Protein AF-A0A3E0DWH1-F1 (afdb_monomer)

Mean predicted aligned error: 3.28 Å

Organism: NCBI:txid238540

Sequence (90 aa):
MSLHNAGLDWIELPYNPPNDPTLISAKGLYLNYLQMKQAVIVPTFKSKYDEQAVKVLEKVFKGQTIATVDSNELADEGGILNCITWNITV

Radius of gyration: 13.96 Å; Cα contacts (8 Å, |Δi|>4): 129; chains: 1; bounding box: 36×36×39 Å

InterPro domains:
  IPR007466 Peptidyl-arginine deiminase, Porphyromonas-type [PF04371] (8-87)
  IPR007466 Peptidyl-arginine deiminase, Porphyromonas-type [PTHR31377] (26-88)

Structure (mmCIF, N/CA/C/O backbone):
data_AF-A0A3E0DWH1-F1
#
_entry.id   AF-A0A3E0DWH1-F1
#
loop_
_atom_site.group_PDB
_atom_site.id
_atom_site.type_symbol
_atom_site.label_atom_id
_atom_site.label_alt_id
_atom_site.label_comp_id
_atom_site.label_asym_id
_atom_site.label_entity_id
_atom_site.label_seq_id
_atom_site.pdbx_PDB_ins_code
_atom_site.Cartn_x
_atom_site.Cartn_y
_atom_site.Cartn_z
_atom_site.occupancy
_atom_site.B_iso_or_equiv
_atom_site.auth_seq_id
_atom_site.auth_comp_id
_atom_site.auth_asym_id
_atom_site.auth_atom_id
_atom_site.pdbx_PDB_model_num
ATOM 1 N N . MET A 1 1 ? 1.253 -21.829 -4.703 1.00 63.44 1 MET A N 1
ATOM 2 C CA . MET A 1 1 ? 1.192 -23.158 -4.047 1.00 63.44 1 MET A CA 1
ATOM 3 C C . MET A 1 1 ? 1.263 -23.080 -2.524 1.00 63.44 1 MET A C 1
ATOM 5 O O . MET A 1 1 ? 0.506 -23.798 -1.895 1.00 63.44 1 MET A O 1
ATOM 9 N N . SER A 1 2 ? 2.089 -22.224 -1.907 1.00 90.38 2 SER A N 1
ATOM 10 C CA . SER A 1 2 ? 2.213 -22.159 -0.435 1.00 90.38 2 SER A CA 1
ATOM 11 C C . SER A 1 2 ? 0.905 -21.831 0.304 1.00 90.38 2 SER A C 1
ATOM 13 O O . SER A 1 2 ? 0.548 -22.567 1.215 1.00 90.38 2 SER A O 1
ATOM 15 N N . LEU A 1 3 ? 0.167 -20.790 -0.107 1.00 93.56 3 LEU A N 1
ATOM 16 C CA . LEU A 1 3 ? -1.105 -20.404 0.537 1.00 93.56 3 LEU A CA 1
ATOM 17 C C . LEU A 1 3 ? -2.183 -21.491 0.406 1.00 93.56 3 LEU A C 1
ATOM 19 O O . LEU A 1 3 ? -2.805 -21.871 1.392 1.00 93.56 3 LEU A O 1
ATOM 23 N N . HIS A 1 4 ? -2.324 -22.062 -0.793 1.00 92.00 4 HIS A N 1
ATOM 24 C CA . HIS A 1 4 ? -3.240 -23.174 -1.051 1.00 92.00 4 HIS A CA 1
ATOM 25 C C . HIS A 1 4 ? -2.923 -24.408 -0.193 1.00 92.00 4 HIS A C 1
ATOM 27 O O . HIS A 1 4 ? -3.817 -24.970 0.430 1.00 92.00 4 HIS A O 1
ATOM 33 N N . ASN A 1 5 ? -1.648 -24.800 -0.107 1.00 96.12 5 ASN A N 1
ATOM 34 C CA . ASN A 1 5 ? -1.228 -25.948 0.701 1.00 96.12 5 ASN A CA 1
ATOM 35 C C . ASN A 1 5 ? -1.442 -25.716 2.205 1.00 96.12 5 ASN A C 1
ATOM 37 O O . ASN A 1 5 ? -1.576 -26.678 2.954 1.00 96.12 5 ASN A O 1
ATOM 41 N N . ALA A 1 6 ? -1.480 -24.454 2.642 1.00 96.12 6 ALA A N 1
ATOM 42 C CA . ALA A 1 6 ? -1.824 -24.074 4.008 1.00 96.12 6 ALA A CA 1
ATOM 43 C C . ALA A 1 6 ? -3.345 -24.037 4.268 1.00 96.12 6 ALA A C 1
ATOM 45 O O . ALA A 1 6 ? -3.753 -23.750 5.390 1.00 96.12 6 ALA A O 1
ATOM 46 N N . GLY A 1 7 ? -4.184 -24.311 3.259 1.00 96.69 7 GLY A N 1
ATOM 47 C CA . GLY A 1 7 ? -5.643 -24.250 3.375 1.00 96.69 7 GLY A CA 1
ATOM 48 C C . GLY A 1 7 ? -6.190 -22.829 3.532 1.00 96.69 7 GLY A C 1
ATOM 49 O O . GLY A 1 7 ? -7.273 -22.659 4.084 1.00 96.69 7 GLY A O 1
ATOM 50 N N . LEU A 1 8 ? -5.437 -21.815 3.092 1.00 95.88 8 LEU A N 1
ATOM 51 C CA . LEU A 1 8 ? -5.844 -20.414 3.160 1.00 95.88 8 LEU A CA 1
ATOM 52 C C . LEU A 1 8 ? -6.406 -19.951 1.819 1.00 95.88 8 LEU A C 1
ATOM 54 O O . LEU A 1 8 ? -5.794 -20.183 0.773 1.00 95.88 8 LEU A O 1
ATOM 58 N N . ASP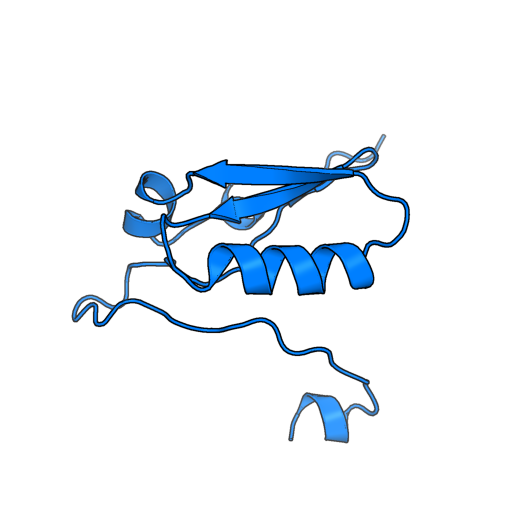 A 1 9 ? -7.521 -19.227 1.874 1.00 94.19 9 ASP A N 1
ATOM 59 C CA . ASP A 1 9 ? -8.006 -18.433 0.750 1.00 94.19 9 ASP A CA 1
ATOM 60 C C . ASP A 1 9 ? -7.137 -17.185 0.571 1.00 94.19 9 ASP A 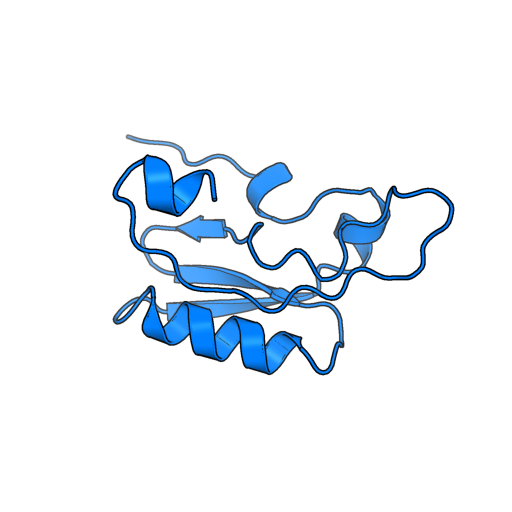C 1
ATOM 62 O O . ASP A 1 9 ? -6.554 -16.657 1.524 1.00 94.19 9 ASP A O 1
ATOM 66 N N . TRP A 1 10 ? -7.053 -16.690 -0.661 1.00 93.62 10 TRP A N 1
ATOM 67 C CA . TRP A 1 10 ? -6.302 -15.481 -0.971 1.00 93.62 10 TRP A CA 1
ATOM 68 C C . TRP A 1 10 ? -7.072 -14.566 -1.911 1.00 93.62 10 TRP A C 1
ATOM 70 O O . TRP A 1 10 ? -7.904 -14.993 -2.711 1.00 93.62 10 TRP A O 1
ATOM 80 N N . ILE A 1 11 ? -6.752 -13.281 -1.811 1.00 94.56 11 ILE A N 1
ATOM 81 C CA . ILE A 1 11 ? -7.201 -12.243 -2.729 1.00 94.56 11 ILE A CA 1
ATOM 82 C C . ILE A 1 11 ? -5.946 -11.626 -3.325 1.00 94.56 11 ILE A C 1
ATOM 84 O O . ILE A 1 11 ? -5.004 -11.293 -2.606 1.00 94.56 11 ILE A O 1
ATOM 88 N N . GLU A 1 12 ? -5.928 -11.490 -4.644 1.00 94.81 12 GLU A N 1
ATOM 89 C CA . GLU A 1 12 ? -4.802 -10.886 -5.342 1.00 94.81 12 GLU A CA 1
ATOM 90 C C . GLU A 1 12 ? -4.927 -9.362 -5.341 1.00 94.81 12 GLU A C 1
ATOM 92 O O . GLU A 1 12 ? -5.969 -8.797 -5.684 1.00 94.81 12 GLU A O 1
ATOM 97 N N . LEU A 1 13 ? -3.835 -8.698 -4.972 1.00 95.56 13 LEU A N 1
ATOM 98 C CA . LEU A 1 13 ? -3.632 -7.280 -5.240 1.00 95.56 13 LEU A CA 1
ATOM 99 C C . LEU A 1 13 ? -2.863 -7.128 -6.554 1.00 95.56 13 LEU A C 1
ATOM 101 O O . LEU A 1 13 ? -2.029 -7.982 -6.870 1.00 95.56 13 LEU A O 1
ATOM 105 N N . PRO A 1 14 ? -3.100 -6.047 -7.319 1.00 95.06 14 PRO A N 1
ATOM 106 C CA . PRO A 1 14 ? -2.272 -5.764 -8.478 1.00 95.06 14 PRO A CA 1
ATOM 107 C C . PRO A 1 14 ? -0.813 -5.621 -8.044 1.00 95.06 14 PRO A C 1
ATOM 109 O O . PRO A 1 14 ? -0.509 -5.020 -7.015 1.00 95.06 14 PRO A O 1
ATOM 112 N N . TYR A 1 15 ? 0.088 -6.166 -8.850 1.00 90.12 15 TYR A N 1
ATOM 113 C CA . TYR A 1 15 ? 1.522 -6.120 -8.612 1.00 90.12 15 TYR A CA 1
ATOM 114 C C . TYR A 1 15 ? 2.205 -5.627 -9.881 1.00 90.12 15 TYR A C 1
ATOM 116 O O . TYR A 1 15 ? 2.161 -6.286 -10.919 1.00 90.12 15 TYR A O 1
ATOM 124 N N . ASN A 1 16 ? 2.785 -4.431 -9.810 1.00 86.00 16 ASN A N 1
ATOM 125 C CA . ASN A 1 16 ? 3.482 -3.811 -10.933 1.00 86.00 16 ASN A CA 1
ATOM 126 C C . ASN A 1 16 ? 4.660 -2.977 -10.410 1.00 86.00 16 ASN A C 1
ATOM 128 O O . ASN A 1 16 ? 4.568 -1.743 -10.384 1.00 86.00 16 ASN A O 1
ATOM 132 N N . PRO A 1 17 ? 5.737 -3.635 -9.956 1.00 86.19 17 PRO A N 1
ATOM 133 C CA . PRO A 1 17 ? 6.953 -2.935 -9.587 1.00 86.19 17 PRO A CA 1
ATOM 134 C C . PRO A 1 17 ? 7.567 -2.246 -10.814 1.00 86.19 17 PRO A C 1
ATOM 136 O O . PRO A 1 17 ? 7.361 -2.692 -11.951 1.00 86.19 17 PRO A O 1
ATOM 139 N N . PRO A 1 18 ? 8.308 -1.148 -10.616 1.00 86.56 18 PRO A N 1
ATOM 140 C CA . PRO A 1 18 ? 9.073 -0.537 -11.688 1.00 86.56 18 PRO A CA 1
ATOM 141 C C . PRO A 1 18 ? 10.171 -1.496 -12.159 1.00 86.56 18 PRO A C 1
ATOM 143 O O . PRO A 1 18 ? 10.653 -2.342 -11.407 1.00 86.56 18 PRO A O 1
ATOM 146 N N . ASN A 1 19 ? 10.599 -1.334 -13.410 1.00 88.56 19 ASN A N 1
ATOM 147 C CA . ASN A 1 19 ? 11.816 -1.980 -13.889 1.00 88.56 19 ASN A CA 1
ATOM 148 C C . ASN A 1 19 ? 13.030 -1.212 -13.343 1.00 88.56 19 ASN A C 1
ATOM 150 O O . ASN A 1 19 ? 13.585 -0.351 -14.024 1.00 88.56 19 ASN A O 1
ATOM 154 N N . ASP A 1 20 ? 13.358 -1.473 -12.082 1.00 86.31 20 ASP A N 1
ATOM 155 C CA . ASP A 1 20 ? 14.450 -0.852 -11.337 1.00 86.31 20 ASP A CA 1
ATOM 156 C C . ASP A 1 20 ? 15.628 -1.839 -11.207 1.00 86.31 20 ASP A C 1
ATOM 158 O O . ASP A 1 20 ? 15.509 -2.833 -10.487 1.00 86.31 20 ASP A O 1
ATOM 162 N N . PRO A 1 21 ? 16.778 -1.587 -11.863 1.00 88.12 21 PRO A N 1
ATOM 163 C CA . PRO A 1 21 ? 17.955 -2.453 -11.772 1.00 88.12 21 PRO A CA 1
ATOM 164 C C . PRO A 1 21 ? 18.543 -2.567 -10.362 1.00 88.12 21 PRO A C 1
ATOM 166 O O . PRO A 1 21 ? 19.261 -3.525 -10.084 1.00 88.12 21 PRO A O 1
ATOM 169 N N . THR A 1 22 ? 18.283 -1.590 -9.489 1.00 90.69 22 THR A N 1
ATOM 170 C CA . THR A 1 22 ? 18.784 -1.598 -8.108 1.00 90.69 22 THR A CA 1
ATOM 171 C C . THR A 1 22 ? 17.953 -2.499 -7.198 1.00 90.69 22 THR A C 1
ATOM 173 O O . THR A 1 22 ? 18.444 -2.911 -6.149 1.00 90.69 22 THR A O 1
ATOM 176 N N . LEU A 1 23 ? 16.727 -2.842 -7.620 1.00 87.94 23 LEU A N 1
ATOM 177 C CA . LEU A 1 23 ? 15.736 -3.594 -6.846 1.00 87.94 23 LEU A CA 1
ATOM 178 C C . LEU A 1 23 ? 15.406 -2.952 -5.488 1.00 87.94 23 LEU A C 1
ATOM 180 O O . LEU A 1 23 ? 14.955 -3.645 -4.576 1.00 87.94 23 LEU A O 1
ATOM 184 N N . ILE A 1 24 ? 15.636 -1.643 -5.349 1.00 93.06 24 ILE A N 1
ATOM 185 C CA . ILE A 1 24 ? 15.346 -0.905 -4.120 1.00 93.06 24 ILE A CA 1
ATOM 186 C C . ILE A 1 24 ? 13.879 -0.495 -4.113 1.00 93.06 24 ILE A C 1
ATOM 188 O O . ILE A 1 24 ? 13.221 -0.630 -3.088 1.00 93.06 24 ILE A O 1
ATOM 192 N N . SER A 1 25 ? 13.344 -0.027 -5.244 1.00 95.31 25 SER A N 1
ATOM 193 C CA . SER A 1 25 ? 12.038 0.626 -5.253 1.00 95.31 25 SER A CA 1
ATOM 194 C C . SER A 1 25 ? 10.890 -0.291 -4.812 1.00 95.31 25 SER A C 1
ATOM 196 O O . SER A 1 25 ? 10.646 -1.355 -5.382 1.00 95.31 25 SER A O 1
ATOM 198 N N . ALA A 1 26 ? 10.100 0.190 -3.852 1.00 96.00 26 ALA A N 1
ATO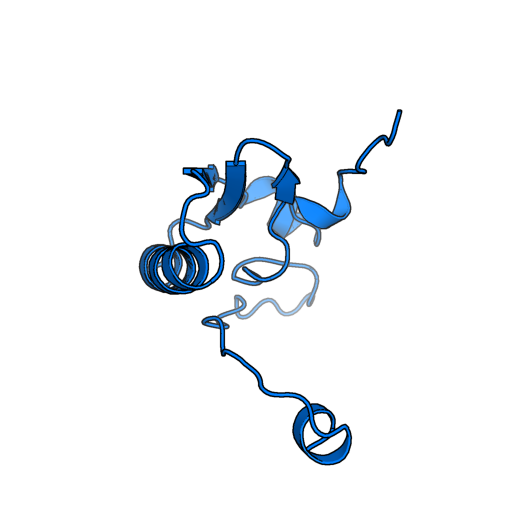M 199 C CA . ALA A 1 26 ? 8.883 -0.456 -3.369 1.00 96.00 26 ALA A CA 1
ATOM 200 C C . ALA A 1 26 ? 7.617 -0.014 -4.132 1.00 96.00 26 ALA A C 1
ATOM 202 O O . ALA A 1 26 ? 6.496 -0.324 -3.721 1.00 96.00 26 ALA A O 1
ATOM 203 N N . LYS A 1 27 ? 7.741 0.728 -5.241 1.00 96.56 27 LYS A N 1
ATOM 204 C CA . LYS A 1 27 ? 6.572 1.222 -5.989 1.00 96.56 27 LYS A CA 1
ATOM 205 C C . LYS A 1 27 ? 5.708 0.056 -6.475 1.00 96.56 27 LYS A C 1
ATOM 207 O O . LYS A 1 27 ? 6.209 -0.968 -6.924 1.00 96.56 27 LYS A O 1
ATOM 212 N N . GLY A 1 28 ? 4.388 0.209 -6.386 1.00 95.19 28 GLY A N 1
ATOM 213 C CA . GLY A 1 28 ? 3.433 -0.829 -6.788 1.00 95.19 28 GLY A CA 1
ATOM 214 C C . GLY A 1 28 ? 3.257 -1.980 -5.786 1.00 95.19 28 GLY A C 1
ATOM 215 O O . GLY A 1 28 ? 2.504 -2.909 -6.077 1.00 95.19 28 GLY A O 1
ATOM 216 N N . LEU A 1 29 ? 3.893 -1.929 -4.607 1.00 96.31 29 LEU A N 1
ATOM 217 C CA . LEU A 1 29 ? 3.696 -2.894 -3.517 1.00 96.31 29 LEU A CA 1
ATOM 218 C C . LEU A 1 29 ? 2.512 -2.499 -2.613 1.00 96.31 29 LEU A C 1
ATOM 220 O O . LEU A 1 29 ? 2.682 -2.155 -1.443 1.00 96.31 29 LEU A O 1
ATOM 224 N N . TYR A 1 30 ? 1.285 -2.571 -3.136 1.00 97.44 30 TYR A N 1
ATOM 225 C CA . TYR A 1 30 ? 0.079 -2.105 -2.424 1.00 97.44 30 TYR A CA 1
ATOM 226 C C . TYR A 1 30 ? -0.270 -2.879 -1.145 1.00 97.44 30 TYR A C 1
ATOM 228 O O . TYR A 1 30 ? -1.059 -2.388 -0.343 1.00 97.44 30 TYR A O 1
ATOM 236 N N . LEU A 1 31 ? 0.319 -4.062 -0.922 1.00 96.69 31 LEU A N 1
ATOM 237 C CA . LEU A 1 31 ? 0.168 -4.808 0.335 1.00 96.69 31 LEU A CA 1
ATOM 238 C C . LEU A 1 31 ? 0.740 -4.037 1.540 1.00 96.69 31 LEU A C 1
ATOM 240 O O . LEU A 1 31 ? 0.356 -4.297 2.673 1.00 96.69 31 LEU A O 1
ATOM 244 N N . ASN A 1 32 ? 1.628 -3.066 1.310 1.00 97.06 32 ASN A N 1
ATOM 245 C CA . ASN A 1 32 ? 2.256 -2.255 2.353 1.00 97.06 32 ASN A CA 1
ATOM 246 C C . ASN A 1 32 ? 1.370 -1.071 2.812 1.00 97.06 32 ASN A C 1
ATOM 248 O O . ASN A 1 32 ? 1.857 0.039 3.035 1.00 97.06 32 ASN A O 1
ATOM 252 N N . TYR A 1 33 ? 0.056 -1.296 2.907 1.00 97.88 33 TYR A N 1
ATOM 253 C CA . TYR A 1 33 ? -0.917 -0.332 3.427 1.00 97.88 33 TYR A CA 1
ATOM 254 C C . TYR A 1 33 ? -0.810 -0.184 4.950 1.00 97.88 33 TYR A C 1
ATOM 256 O O . TYR A 1 33 ? -0.359 -1.091 5.644 1.00 97.88 33 TYR A O 1
ATOM 264 N N . LEU A 1 34 ? -1.294 0.936 5.487 1.00 97.75 34 LEU A N 1
ATOM 265 C CA . LEU A 1 34 ? -1.460 1.128 6.928 1.00 97.75 34 LEU A CA 1
ATOM 266 C C . LEU A 1 34 ? -2.932 0.955 7.304 1.00 97.75 34 LEU A C 1
ATOM 268 O O . LEU A 1 34 ? -3.781 1.739 6.885 1.00 97.75 34 LEU A O 1
ATOM 272 N N . GLN A 1 35 ? -3.237 -0.039 8.134 1.00 96.50 35 GLN A N 1
ATOM 273 C CA . GLN A 1 35 ? -4.564 -0.195 8.724 1.00 96.50 35 GLN A CA 1
ATOM 274 C C . GLN A 1 35 ? -4.612 0.427 10.124 1.00 96.50 35 GLN A C 1
ATOM 276 O O . GLN A 1 35 ? -3.883 0.022 11.028 1.00 96.50 35 GLN A O 1
ATOM 281 N N . MET A 1 36 ? -5.529 1.375 10.305 1.00 93.31 36 MET A N 1
ATOM 282 C CA . MET A 1 36 ? -5.870 2.010 11.576 1.00 93.31 36 MET A CA 1
ATOM 283 C C . MET A 1 36 ? -7.306 1.650 11.976 1.00 93.31 36 MET A C 1
ATOM 285 O O . MET A 1 36 ? -8.082 1.116 11.184 1.00 93.31 36 MET A O 1
ATOM 289 N N . LYS A 1 37 ? -7.704 1.997 13.207 1.00 91.38 37 LYS A N 1
ATOM 290 C CA . LYS A 1 37 ? -9.065 1.733 13.703 1.00 91.38 37 LYS A CA 1
ATOM 291 C C . LYS A 1 37 ? -10.149 2.353 12.810 1.00 91.38 37 LYS A C 1
ATOM 293 O O . LYS A 1 37 ? -11.150 1.703 12.528 1.00 91.38 37 LYS A O 1
ATOM 298 N N . GLN A 1 38 ? -9.954 3.603 12.387 1.00 90.12 38 GLN A N 1
ATOM 299 C CA . GLN A 1 38 ? -10.943 4.361 11.612 1.00 90.12 38 GLN A CA 1
ATOM 300 C C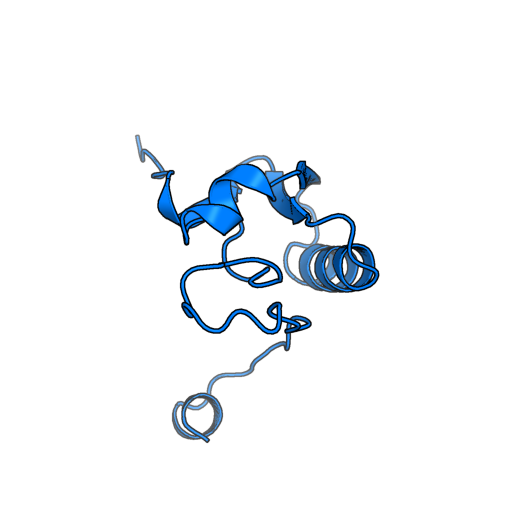 . GLN A 1 38 ? -10.775 4.280 10.088 1.00 90.12 38 GLN A C 1
ATOM 302 O O . GLN A 1 38 ? -11.709 4.623 9.365 1.00 90.12 38 GLN A O 1
ATOM 307 N N . ALA A 1 39 ? -9.602 3.886 9.591 1.00 96.44 39 ALA A N 1
ATOM 308 C CA . ALA A 1 39 ? -9.299 3.960 8.166 1.00 96.44 39 ALA A CA 1
ATOM 309 C C . ALA A 1 39 ? -8.180 3.002 7.753 1.00 96.44 39 ALA A C 1
ATOM 311 O O . ALA A 1 39 ? -7.314 2.661 8.557 1.00 96.44 39 ALA A O 1
ATOM 312 N N . VAL A 1 40 ? -8.168 2.643 6.473 1.00 98.31 40 VAL A N 1
ATOM 313 C CA . VAL A 1 40 ? -7.033 2.014 5.796 1.00 98.31 40 VAL A CA 1
ATOM 314 C C . VAL A 1 40 ? -6.425 3.048 4.861 1.00 98.31 40 VAL A C 1
ATOM 316 O O . VAL A 1 40 ? -7.113 3.596 4.001 1.00 98.31 40 VAL A O 1
ATOM 319 N N . ILE A 1 41 ? -5.138 3.318 5.041 1.00 98.50 41 ILE A N 1
ATOM 320 C CA . ILE A 1 41 ? -4.366 4.231 4.207 1.00 98.50 41 ILE A CA 1
ATOM 321 C C . ILE A 1 41 ? -3.593 3.397 3.188 1.00 98.50 41 ILE A C 1
ATOM 323 O O . ILE A 1 41 ? -2.722 2.603 3.543 1.00 98.50 41 ILE A O 1
ATOM 327 N N . VAL A 1 42 ? -3.938 3.573 1.919 1.00 98.44 42 VAL A N 1
ATOM 328 C CA . VAL A 1 42 ? -3.382 2.844 0.781 1.00 98.44 42 VAL A CA 1
ATOM 329 C C . VAL A 1 42 ? -2.314 3.706 0.110 1.00 98.44 42 VAL A C 1
ATOM 331 O O . VAL A 1 42 ? -2.580 4.872 -0.201 1.00 98.44 42 VAL A O 1
ATOM 334 N N . PRO A 1 43 ? -1.108 3.174 -0.139 1.00 98.19 43 PRO A N 1
ATOM 335 C CA . PRO A 1 43 ? -0.109 3.914 -0.888 1.00 98.19 43 PRO A CA 1
ATOM 336 C C . PRO A 1 43 ? -0.486 3.991 -2.366 1.00 98.19 43 PRO A C 1
ATOM 338 O O . PRO A 1 43 ? -1.018 3.040 -2.935 1.00 98.19 43 PRO A O 1
ATOM 341 N N . THR A 1 44 ? -0.186 5.123 -2.991 1.00 98.19 44 THR A N 1
ATOM 342 C CA . THR A 1 44 ? -0.414 5.364 -4.422 1.00 98.19 44 THR A CA 1
ATOM 343 C C . THR A 1 44 ? 0.848 5.894 -5.080 1.00 98.19 44 THR A C 1
ATOM 345 O O . THR A 1 44 ? 1.697 6.494 -4.416 1.00 98.19 44 THR A O 1
ATOM 348 N N . PHE A 1 45 ? 0.982 5.643 -6.383 1.00 97.00 45 PHE A N 1
ATOM 349 C CA . PHE A 1 45 ? 2.235 5.845 -7.112 1.00 97.00 45 PHE A CA 1
ATOM 350 C C . PHE A 1 45 ? 2.056 6.597 -8.438 1.00 97.00 45 PHE A C 1
ATOM 352 O O . PHE A 1 45 ? 2.949 6.567 -9.281 1.00 97.00 45 PHE A O 1
ATOM 359 N N . LYS A 1 46 ? 0.915 7.273 -8.644 1.00 95.56 46 LYS A N 1
ATOM 360 C CA . LYS A 1 46 ? 0.526 7.882 -9.937 1.00 95.56 46 LYS A CA 1
ATOM 361 C C . LYS A 1 46 ? 0.509 6.836 -11.055 1.00 95.56 46 LYS A C 1
ATOM 363 O O . LYS A 1 46 ? 0.911 7.082 -12.191 1.00 95.56 46 LYS A O 1
ATOM 368 N N . SER A 1 47 ? 0.053 5.643 -10.699 1.00 94.38 47 SER A N 1
ATOM 369 C CA . SER A 1 47 ? 0.039 4.459 -11.540 1.00 94.38 47 SER A CA 1
ATOM 370 C C . SER A 1 47 ? -1.389 4.105 -11.923 1.00 94.38 47 SER A C 1
ATOM 372 O O . SER A 1 47 ? -2.311 4.214 -11.118 1.00 94.38 47 SER A O 1
ATOM 374 N N . LYS A 1 48 ? -1.587 3.570 -13.133 1.00 94.06 48 LYS A N 1
ATOM 375 C CA . LYS A 1 48 ? -2.904 3.064 -13.565 1.00 94.06 48 LYS A CA 1
ATOM 376 C C . LYS A 1 48 ? -3.447 1.931 -12.677 1.00 94.06 48 LYS A C 1
ATOM 378 O O . LYS A 1 48 ? -4.627 1.613 -12.753 1.00 94.06 48 LYS A O 1
ATOM 383 N N . TYR A 1 49 ? -2.587 1.304 -11.871 1.00 96.50 49 TYR A N 1
ATOM 384 C CA . TYR A 1 49 ? -2.959 0.223 -10.957 1.00 96.50 49 TYR A CA 1
ATOM 385 C C . TYR A 1 49 ? -3.422 0.720 -9.580 1.00 96.50 49 TYR A C 1
ATOM 387 O O . TYR A 1 49 ? -3.989 -0.078 -8.835 1.00 96.50 49 TYR A O 1
ATOM 395 N N . ASP A 1 50 ? -3.234 2.007 -9.258 1.00 97.56 50 ASP A N 1
ATOM 396 C CA . ASP A 1 50 ? -3.633 2.588 -7.967 1.00 97.56 50 ASP A CA 1
ATOM 397 C C . ASP A 1 50 ? -5.140 2.375 -7.734 1.00 97.56 50 ASP A C 1
ATOM 399 O O . ASP A 1 50 ? -5.563 1.843 -6.708 1.00 97.56 50 ASP A O 1
ATOM 403 N N . GLU A 1 51 ? -5.962 2.695 -8.738 1.00 97.44 51 GLU A N 1
ATOM 404 C CA . GLU A 1 51 ? -7.420 2.545 -8.662 1.00 97.44 51 GLU A CA 1
ATOM 405 C C . GLU A 1 51 ? -7.847 1.076 -8.504 1.00 97.44 51 GLU A C 1
ATOM 407 O O . GLU A 1 51 ? -8.794 0.765 -7.778 1.00 97.44 51 GLU A O 1
ATOM 412 N N . GLN A 1 52 ? -7.140 0.149 -9.157 1.00 97.75 52 GLN A N 1
ATOM 413 C CA . GLN A 1 52 ? -7.414 -1.280 -9.021 1.00 97.75 52 GLN A CA 1
ATOM 414 C C . GLN A 1 52 ? -7.102 -1.767 -7.602 1.00 97.75 52 GLN A C 1
ATOM 416 O O . GLN A 1 52 ? -7.899 -2.516 -7.035 1.00 97.75 52 GLN A O 1
ATOM 421 N N . ALA A 1 53 ? -5.980 -1.334 -7.023 1.00 97.75 53 ALA A N 1
ATOM 422 C CA . ALA A 1 53 ? -5.601 -1.686 -5.659 1.00 97.75 53 ALA A CA 1
ATOM 423 C C . ALA A 1 53 ? -6.628 -1.165 -4.649 1.00 97.75 53 ALA A C 1
ATOM 425 O O . ALA A 1 53 ? -7.108 -1.930 -3.812 1.00 97.75 53 ALA A O 1
ATOM 426 N N . VAL A 1 54 ? -7.035 0.101 -4.786 1.00 98.19 54 VAL A N 1
ATOM 427 C CA . VAL A 1 54 ? -8.071 0.720 -3.947 1.00 98.19 54 VAL A CA 1
ATOM 428 C C . VAL A 1 54 ? -9.375 -0.074 -4.018 1.00 98.19 54 VAL A C 1
ATOM 430 O O . VAL A 1 54 ? -9.885 -0.482 -2.980 1.00 98.19 54 VAL A O 1
ATOM 433 N N . LYS A 1 55 ? -9.865 -0.411 -5.218 1.00 98.00 55 LYS A N 1
ATOM 434 C CA . LYS A 1 55 ? -11.105 -1.193 -5.394 1.00 98.00 55 LYS A CA 1
ATOM 435 C C . LYS A 1 55 ? -11.056 -2.582 -4.758 1.00 98.00 55 LYS A C 1
ATOM 437 O O . LYS A 1 55 ? -12.087 -3.098 -4.323 1.00 98.00 55 LYS A O 1
ATOM 442 N N . VAL A 1 56 ? -9.892 -3.233 -4.751 1.00 98.12 56 VAL A N 1
ATOM 443 C CA . VAL A 1 56 ? -9.719 -4.515 -4.053 1.00 98.12 56 VAL A CA 1
ATOM 444 C C . VAL A 1 56 ? -9.782 -4.290 -2.543 1.00 98.12 56 VAL A C 1
ATOM 446 O O . VAL A 1 56 ? -10.546 -4.971 -1.861 1.00 98.12 56 VAL A O 1
ATOM 449 N N . LEU A 1 57 ? -9.050 -3.304 -2.024 1.00 97.88 57 LEU A N 1
ATOM 450 C CA . LEU A 1 57 ? -8.973 -3.027 -0.588 1.00 97.88 57 LEU A CA 1
ATOM 451 C C . LEU A 1 57 ? -10.296 -2.502 -0.009 1.00 97.88 57 LEU A C 1
ATOM 453 O O . LEU A 1 57 ? -10.650 -2.879 1.102 1.00 97.88 57 LEU A O 1
ATOM 457 N N . GLU A 1 58 ? -11.088 -1.745 -0.770 1.00 97.81 58 GLU A N 1
ATOM 458 C CA . GLU A 1 58 ? -12.461 -1.356 -0.406 1.00 97.81 58 GLU A CA 1
ATOM 459 C C . GLU A 1 58 ? -13.374 -2.569 -0.182 1.00 97.81 58 GLU A C 1
ATOM 461 O O . GLU A 1 58 ? -14.214 -2.574 0.721 1.00 97.81 58 GLU A O 1
ATOM 466 N N . LYS A 1 59 ? -13.217 -3.621 -0.997 1.00 97.25 59 LYS A N 1
ATOM 467 C CA . LYS A 1 59 ? -13.983 -4.866 -0.844 1.00 97.25 59 LYS A CA 1
ATOM 468 C C . LYS A 1 59 ? -13.506 -5.676 0.357 1.00 97.25 59 LYS A C 1
ATOM 470 O O . LYS A 1 59 ? -14.341 -6.240 1.060 1.00 97.25 59 LYS A O 1
ATOM 475 N N . VAL A 1 60 ? -12.190 -5.735 0.575 1.00 96.88 60 VAL A N 1
ATOM 476 C CA . VAL A 1 60 ? -11.569 -6.454 1.701 1.00 96.88 60 VAL A CA 1
ATOM 477 C C . VAL A 1 60 ? -11.950 -5.805 3.032 1.00 96.88 60 VAL A C 1
ATOM 479 O O . VAL A 1 60 ? -12.424 -6.483 3.938 1.00 96.88 60 VAL A O 1
ATOM 482 N N . PHE A 1 61 ? -11.813 -4.485 3.137 1.00 96.62 61 PHE A N 1
ATOM 483 C CA . PHE A 1 61 ? -12.063 -3.718 4.357 1.00 96.62 61 PHE A CA 1
ATOM 484 C C . PHE A 1 61 ? -13.442 -3.064 4.351 1.00 96.62 61 PHE A C 1
ATOM 486 O O . PHE A 1 61 ? -13.607 -1.885 4.672 1.00 96.62 61 PHE A O 1
ATOM 493 N N . LYS A 1 62 ? -14.460 -3.843 3.975 1.00 94.88 62 LYS A N 1
ATOM 494 C CA . LYS A 1 62 ? -15.833 -3.355 3.860 1.00 94.88 62 LYS A CA 1
ATOM 495 C C . LYS A 1 62 ? -16.295 -2.718 5.176 1.00 94.88 62 LYS A C 1
ATOM 497 O O . LYS A 1 62 ? -16.328 -3.370 6.215 1.00 94.88 62 LYS A O 1
ATOM 502 N N . GLY A 1 63 ? -16.690 -1.447 5.111 1.00 94.25 63 GLY A N 1
ATOM 503 C CA . GLY A 1 63 ? -17.135 -0.672 6.274 1.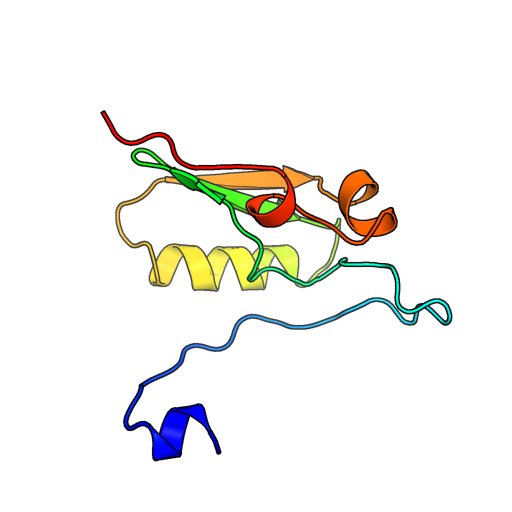00 94.25 63 GLY A CA 1
ATOM 504 C C . GLY A 1 63 ? -16.039 0.145 6.968 1.00 94.25 63 GLY A C 1
ATOM 505 O O . GLY A 1 63 ? -16.360 0.890 7.889 1.00 94.25 63 GLY A O 1
ATOM 506 N N . GLN A 1 64 ? -14.780 0.059 6.525 1.00 96.81 64 GLN A N 1
ATOM 507 C CA . GLN A 1 64 ? -13.729 1.009 6.899 1.00 96.81 64 GLN A CA 1
ATOM 508 C C . GLN A 1 64 ? -13.573 2.089 5.823 1.00 96.81 64 GLN A C 1
ATOM 510 O O . GLN A 1 64 ? -13.800 1.844 4.638 1.00 96.81 64 GLN A O 1
ATOM 515 N N . THR A 1 65 ? -13.163 3.289 6.232 1.00 97.88 65 THR A N 1
ATOM 516 C CA . THR A 1 65 ? -12.807 4.357 5.291 1.00 97.88 65 THR A CA 1
ATOM 517 C C . THR A 1 65 ? -11.502 4.000 4.587 1.00 97.88 65 THR A C 1
ATOM 519 O O . THR A 1 65 ? -10.501 3.740 5.253 1.00 97.88 65 THR A O 1
ATOM 522 N N . ILE A 1 66 ? -11.489 4.032 3.255 1.00 98.38 66 ILE A N 1
ATOM 523 C CA . ILE A 1 66 ? -10.255 3.934 2.472 1.00 98.38 66 ILE A CA 1
ATOM 524 C C . ILE A 1 66 ? -9.760 5.345 2.156 1.00 98.38 66 ILE A C 1
ATOM 526 O O . ILE A 1 66 ? -10.498 6.165 1.614 1.00 98.38 66 ILE A O 1
ATOM 530 N N . ALA A 1 67 ? -8.510 5.627 2.506 1.00 98.25 67 ALA A N 1
ATOM 531 C CA . ALA A 1 67 ? -7.805 6.849 2.143 1.00 98.25 67 ALA A CA 1
ATOM 532 C C . ALA A 1 67 ? -6.549 6.496 1.343 1.00 98.25 67 ALA A C 1
ATOM 534 O O . ALA A 1 67 ? -5.990 5.414 1.503 1.00 98.25 67 ALA A O 1
ATOM 535 N N . THR A 1 68 ? -6.085 7.412 0.499 1.00 98.44 68 THR A N 1
ATOM 536 C CA . THR A 1 68 ? -4.878 7.222 -0.315 1.00 98.44 68 THR A CA 1
ATOM 537 C C . THR A 1 68 ? -3.822 8.261 0.018 1.00 98.44 68 THR A C 1
ATOM 539 O O . THR A 1 68 ? -4.159 9.418 0.268 1.00 98.44 68 THR A O 1
ATOM 542 N N . VAL A 1 69 ? -2.549 7.873 -0.036 1.00 98.38 69 VAL A N 1
ATOM 543 C CA . VAL A 1 69 ? -1.408 8.782 0.147 1.00 98.38 69 VAL A CA 1
ATOM 544 C C . VAL A 1 69 ? -0.388 8.558 -0.967 1.00 98.38 69 VAL A C 1
ATOM 546 O O . VAL A 1 69 ? -0.047 7.413 -1.275 1.00 98.38 69 VAL A O 1
ATOM 549 N N . ASP A 1 70 ? 0.100 9.639 -1.582 1.00 98.25 70 ASP A N 1
ATOM 550 C CA . ASP A 1 70 ? 1.225 9.565 -2.525 1.00 98.25 70 ASP A CA 1
ATOM 551 C C . ASP A 1 70 ? 2.463 9.086 -1.764 1.00 98.25 70 ASP A C 1
ATOM 553 O O . ASP A 1 70 ? 2.904 9.724 -0.811 1.00 98.25 70 ASP A O 1
ATOM 557 N N . SER A 1 71 ? 2.975 7.921 -2.147 1.00 98.12 71 SER A N 1
ATOM 558 C CA . SER A 1 71 ? 4.083 7.254 -1.459 1.00 98.12 71 SER A CA 1
ATOM 559 C C . SER A 1 71 ? 5.298 7.080 -2.367 1.00 98.12 71 SER A C 1
ATOM 561 O O . SER A 1 71 ? 6.155 6.256 -2.066 1.00 98.12 71 SER A O 1
ATOM 563 N N . ASN A 1 72 ? 5.381 7.823 -3.481 1.00 96.88 72 ASN A N 1
ATOM 564 C CA . ASN A 1 72 ? 6.496 7.708 -4.426 1.00 96.88 72 ASN A CA 1
ATOM 565 C C . ASN A 1 72 ? 7.860 7.920 -3.756 1.00 96.88 72 ASN A C 1
ATOM 567 O O . ASN A 1 72 ? 8.745 7.099 -3.963 1.00 96.88 72 ASN A O 1
ATOM 571 N N . GLU A 1 73 ? 8.003 8.974 -2.948 1.00 96.88 73 GLU A N 1
ATOM 572 C CA . GLU A 1 73 ? 9.277 9.315 -2.297 1.00 96.88 73 G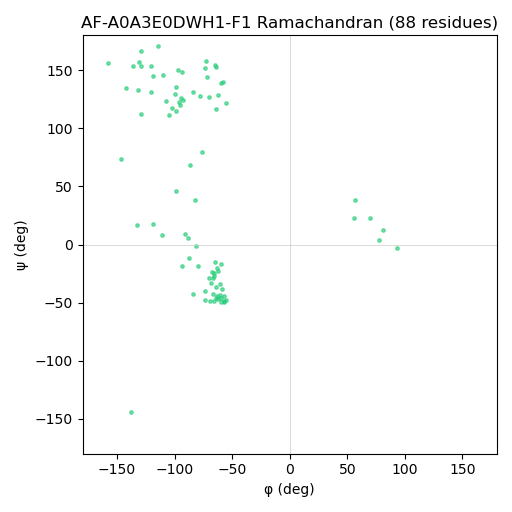LU A CA 1
ATOM 573 C C . GLU A 1 73 ? 9.720 8.232 -1.308 1.00 96.88 73 GLU A C 1
ATOM 575 O O . GLU A 1 73 ? 10.853 7.772 -1.366 1.00 96.88 73 GLU A O 1
ATOM 580 N N . LEU A 1 74 ? 8.809 7.750 -0.454 1.00 96.94 74 LEU A N 1
ATOM 581 C CA . LEU A 1 74 ? 9.105 6.641 0.462 1.00 96.94 74 LEU A CA 1
ATOM 582 C C . LEU A 1 74 ? 9.493 5.373 -0.300 1.00 96.94 74 LEU A C 1
ATOM 584 O O . LEU A 1 74 ? 10.444 4.683 0.066 1.00 96.94 74 LEU A O 1
ATOM 588 N N . ALA A 1 75 ? 8.757 5.081 -1.371 1.00 96.50 75 ALA A N 1
ATOM 589 C CA . ALA A 1 75 ? 8.966 3.880 -2.152 1.00 96.50 75 ALA A CA 1
ATOM 590 C C . ALA A 1 75 ? 10.308 3.880 -2.886 1.00 96.50 75 ALA A C 1
ATOM 592 O O . ALA A 1 75 ? 10.857 2.802 -3.093 1.00 96.50 75 ALA A O 1
ATOM 593 N N . ASP A 1 76 ? 10.850 5.042 -3.250 1.00 95.44 76 ASP A N 1
ATOM 594 C CA . ASP A 1 76 ? 12.194 5.152 -3.829 1.00 95.44 76 ASP A CA 1
ATOM 595 C C . ASP A 1 76 ? 13.304 4.807 -2.819 1.00 95.44 76 ASP A C 1
ATOM 597 O O . ASP A 1 76 ? 14.353 4.314 -3.222 1.00 95.44 76 ASP A O 1
ATOM 601 N N . GLU A 1 77 ? 13.030 4.924 -1.517 1.00 95.56 77 GLU A N 1
ATOM 602 C CA . GLU A 1 77 ? 13.905 4.467 -0.422 1.00 95.56 77 GLU A CA 1
ATOM 603 C C . GLU A 1 77 ? 13.647 2.996 -0.016 1.00 95.56 77 GLU A C 1
ATOM 605 O O . GLU A 1 77 ? 14.199 2.491 0.963 1.00 95.56 77 GLU A O 1
ATOM 610 N N . GLY A 1 78 ? 12.782 2.290 -0.751 1.00 94.75 78 GLY A N 1
ATOM 611 C CA . GLY A 1 78 ? 12.495 0.864 -0.570 1.00 94.75 78 GLY A CA 1
ATOM 612 C C . GLY A 1 78 ? 11.517 0.504 0.548 1.00 94.75 78 GLY A C 1
ATOM 613 O O . GLY A 1 78 ? 11.358 -0.674 0.875 1.00 94.75 78 GLY A O 1
ATOM 614 N N . GLY A 1 79 ? 10.808 1.487 1.105 1.00 95.31 79 GLY A N 1
ATOM 615 C CA . GLY A 1 79 ? 9.756 1.284 2.104 1.00 95.31 79 GLY A CA 1
ATOM 616 C C . GLY A 1 79 ? 8.456 2.004 1.751 1.00 95.31 79 GLY A C 1
ATOM 617 O O . GLY A 1 79 ? 8.410 2.843 0.862 1.00 95.31 79 GLY A O 1
ATOM 618 N N . ILE A 1 80 ? 7.358 1.676 2.434 1.00 96.88 80 ILE A N 1
ATOM 619 C CA . ILE A 1 80 ? 6.088 2.406 2.287 1.00 96.88 80 ILE A CA 1
ATOM 620 C C . ILE A 1 80 ? 5.448 2.601 3.675 1.00 96.88 80 ILE A C 1
ATOM 622 O O . ILE A 1 80 ? 6.164 2.826 4.644 1.00 96.88 80 ILE A O 1
ATOM 626 N N . LEU A 1 81 ? 4.121 2.546 3.807 1.00 98.19 81 LEU A N 1
ATOM 627 C CA . LEU A 1 81 ? 3.403 2.961 5.011 1.00 98.19 81 LEU A CA 1
ATOM 628 C C . LEU A 1 81 ? 3.565 1.950 6.146 1.00 98.19 81 LEU A C 1
ATOM 630 O O . LEU A 1 81 ? 3.908 2.334 7.263 1.00 98.19 81 LEU A O 1
ATOM 634 N N . ASN A 1 82 ? 3.370 0.659 5.873 1.00 97.62 82 ASN A N 1
ATOM 635 C CA . ASN A 1 82 ? 3.507 -0.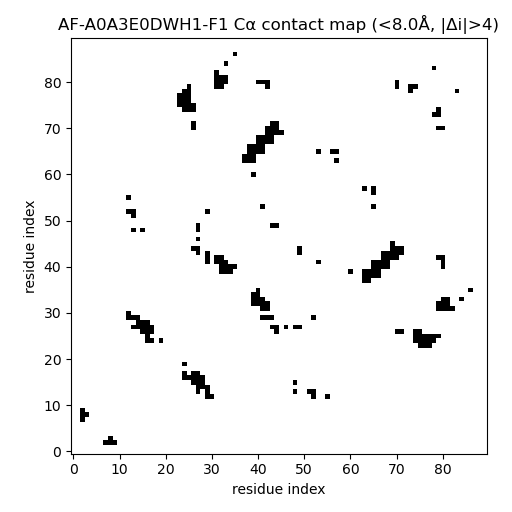381 6.897 1.00 97.62 82 ASN A CA 1
ATOM 636 C C . ASN A 1 82 ? 4.957 -0.518 7.394 1.00 97.62 82 ASN A C 1
ATOM 638 O O . ASN A 1 82 ? 5.187 -0.923 8.526 1.00 97.62 82 ASN A O 1
ATOM 642 N N . CYS A 1 83 ? 5.940 -0.175 6.558 1.00 97.56 83 CYS A N 1
ATOM 643 C CA . CYS A 1 83 ? 7.357 -0.209 6.927 1.00 97.56 83 CYS A CA 1
ATOM 644 C C . CYS A 1 83 ? 7.760 0.872 7.939 1.00 97.56 83 CYS A C 1
ATOM 646 O O . CYS A 1 83 ? 8.706 0.661 8.692 1.00 97.56 83 CYS A O 1
ATOM 648 N N . ILE A 1 84 ? 7.079 2.023 7.944 1.00 96.69 84 ILE A N 1
ATOM 649 C CA . ILE A 1 84 ? 7.470 3.194 8.749 1.00 96.69 84 ILE A CA 1
ATOM 650 C C . ILE A 1 84 ? 6.506 3.489 9.900 1.00 96.69 84 ILE A C 1
ATOM 652 O O . ILE A 1 84 ? 6.598 4.538 10.537 1.00 96.69 84 ILE A O 1
ATOM 656 N N . THR A 1 85 ? 5.550 2.600 10.156 1.00 96.56 85 THR A N 1
ATOM 657 C CA . THR A 1 85 ? 4.516 2.813 11.170 1.00 96.56 85 THR A CA 1
ATOM 658 C C . THR A 1 85 ? 4.377 1.616 12.096 1.00 96.56 85 THR A C 1
ATOM 660 O O . THR A 1 85 ? 4.764 0.495 11.775 1.00 96.56 85 THR A O 1
ATOM 663 N N . TRP A 1 86 ? 3.842 1.874 13.289 1.00 94.88 86 TRP A N 1
ATOM 664 C CA . TRP A 1 86 ? 3.567 0.849 14.285 1.00 94.88 86 TRP A CA 1
ATOM 665 C C . TRP A 1 86 ? 2.260 1.162 15.006 1.00 94.88 86 TRP A C 1
ATOM 667 O O . TRP A 1 86 ? 2.027 2.300 15.418 1.00 94.88 86 TRP A O 1
ATOM 677 N N . ASN A 1 87 ? 1.412 0.150 15.181 1.00 90.06 87 ASN A N 1
ATOM 678 C CA . ASN A 1 87 ? 0.182 0.296 15.949 1.00 90.06 87 ASN A CA 1
ATOM 679 C C . ASN A 1 87 ? 0.499 0.261 17.448 1.00 90.06 87 ASN A C 1
ATOM 681 O O . ASN A 1 87 ? 1.132 -0.673 17.937 1.00 90.06 87 ASN A O 1
ATOM 685 N N . ILE A 1 88 ? 0.033 1.265 18.188 1.00 89.44 88 ILE A N 1
ATOM 686 C CA . ILE A 1 88 ? 0.128 1.295 19.650 1.00 89.44 88 ILE A CA 1
ATOM 687 C C . ILE A 1 88 ? -1.190 0.762 20.211 1.00 89.44 88 ILE A C 1
ATOM 689 O O . ILE A 1 88 ? -2.254 1.320 19.942 1.00 89.44 88 ILE A O 1
ATOM 693 N N . THR A 1 89 ? -1.123 -0.320 20.980 1.00 82.69 89 THR A N 1
ATOM 694 C CA . THR A 1 89 ? -2.267 -0.849 21.729 1.00 82.69 89 THR A CA 1
ATOM 695 C C . THR A 1 89 ? -2.254 -0.263 23.135 1.00 82.69 89 THR A C 1
ATOM 697 O O . THR A 1 89 ? -1.247 -0.391 23.832 1.00 82.69 89 THR A O 1
ATOM 700 N N . VAL A 1 90 ? -3.356 0.373 23.533 1.00 68.44 90 VAL A N 1
ATOM 701 C CA . VAL A 1 90 ? -3.641 0.720 24.935 1.00 68.44 90 VAL A CA 1
ATOM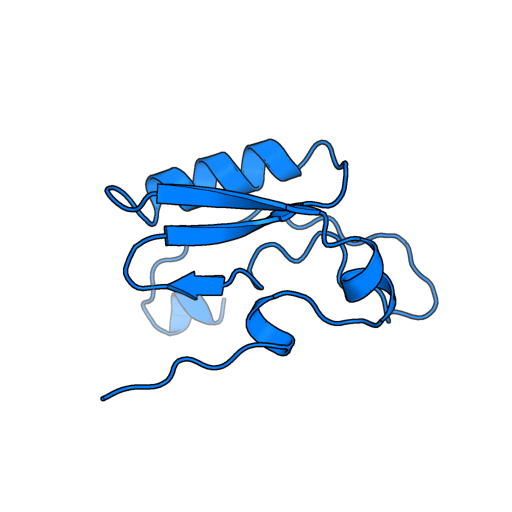 702 C C . VAL A 1 90 ? -4.460 -0.372 25.598 1.00 68.44 90 VAL A C 1
ATOM 704 O O . VAL A 1 90 ? -5.300 -0.974 24.887 1.00 68.44 90 VAL A O 1
#

Secondary structure (DSSP, 8-state):
-HHHHTT----PPP------TT----TT-TT-PEE-SSEEEEEE-S-TTHHHHHHHHHHHTTTSEEEEEE-HHHHHTT--TTTS--PPP-

pLDDT: mean 94.45, std 5.54, range [63.44, 98.5]

Solvent-accessible surface area (backbone atoms only — not comparable to full-atom values): 5589 Å² total; per-residue (Å²): 109,71,54,60,75,70,74,47,88,87,81,86,70,67,77,60,60,70,98,51,96,82,71,46,58,37,44,46,54,55,88,39,33,36,79,53,98,74,33,34,41,35,57,31,62,96,45,92,55,38,63,57,37,49,60,51,48,51,63,74,43,65,93,51,46,79,44,78,41,86,33,53,74,47,7,64,75,42,35,50,51,44,74,77,56,79,90,83,85,131

Foldseek 3Di:
DVCVVVVHDDDDQDADFDPDPVPQFPPRVQVLWDDDPQEIETEDAPDPSSVVRQVSVCVVVPPHHYHYDHFRVVRNRNHGDNRPDDDDDD

Nearest PDB structures (foldseek):
  6b2w-assembly2_B  TM=8.439E-01  e=2.848E-05  Campylobacter jejuni subsp. jejuni NCTC 11168 = ATCC 700819
  6b10-assembly1_A  TM=8.424E-01  e=5.961E-05  Campylobacter jejuni subsp. jejuni NCTC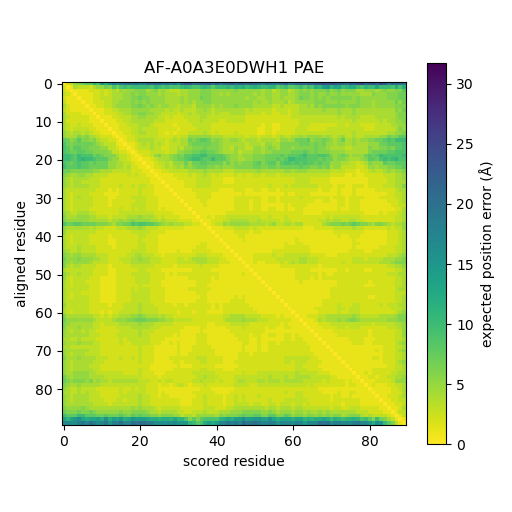 11168 = ATCC 700819
  1xkn-assembly1_A  TM=9.619E-01  e=1.526E-04  Chlorobaculum tepidum TLS
  2jer-assembly2_H  TM=9.835E-01  e=2.793E-04  Enterococcus faecalis
  1zbr-assembly1_B  TM=8.365E-01  e=8.339E-05  Porphyromonas gingivalis W83